Protein AF-A0A7J2J5Q7-F1 (afdb_monomer)

Mean predicted aligned error: 3.72 Å

Solvent-accessible surface area (backbone atoms only — not comparable to full-atom values): 3422 Å² total; per-residue (Å²): 119,57,99,92,44,80,73,49,71,61,71,60,76,74,50,52,82,67,58,58,93,90,62,47,69,50,73,41,69,56,49,78,48,75,57,97,88,41,65,33,39,36,66,49,98,83,26,46,80,43,77,104

Structure (mmCIF, N/CA/C/O backbone):
data_AF-A0A7J2J5Q7-F1
#
_entry.id   AF-A0A7J2J5Q7-F1
#
loop_
_atom_site.group_PDB
_atom_site.id
_atom_site.type_symbol
_atom_site.label_atom_id
_atom_site.label_alt_id
_atom_site.label_comp_id
_atom_site.label_asym_id
_atom_site.label_entity_id
_atom_site.label_seq_id
_atom_site.pdbx_PDB_ins_code
_atom_site.Cartn_x
_atom_site.Cartn_y
_atom_site.Cartn_z
_atom_site.occupancy
_atom_site.B_iso_or_equiv
_atom_site.auth_seq_id
_atom_site.auth_comp_id
_atom_site.auth_asym_id
_atom_site.auth_atom_id
_atom_site.pdbx_PDB_model_num
ATOM 1 N N . ALA A 1 1 ? -9.381 -0.075 -8.331 1.00 78.75 1 ALA A N 1
ATOM 2 C CA . ALA A 1 1 ? -9.152 0.376 -9.718 1.00 78.75 1 ALA A CA 1
ATOM 3 C C . ALA A 1 1 ? -9.594 1.818 -9.760 1.00 78.75 1 ALA A C 1
ATOM 5 O O . ALA A 1 1 ? -10.626 2.096 -9.162 1.00 78.75 1 ALA A O 1
ATOM 6 N N . ASP A 1 2 ? -8.821 2.690 -10.383 1.00 86.12 2 ASP A N 1
ATOM 7 C CA . ASP A 1 2 ? -9.172 4.099 -10.546 1.00 86.12 2 ASP A CA 1
ATOM 8 C C . ASP A 1 2 ? -9.185 4.461 -12.037 1.00 86.12 2 ASP A C 1
ATOM 10 O O . ASP A 1 2 ? -8.994 3.594 -12.897 1.00 86.12 2 ASP A O 1
ATOM 14 N N . ASP A 1 3 ? -9.411 5.737 -12.336 1.00 91.31 3 ASP A N 1
ATOM 15 C C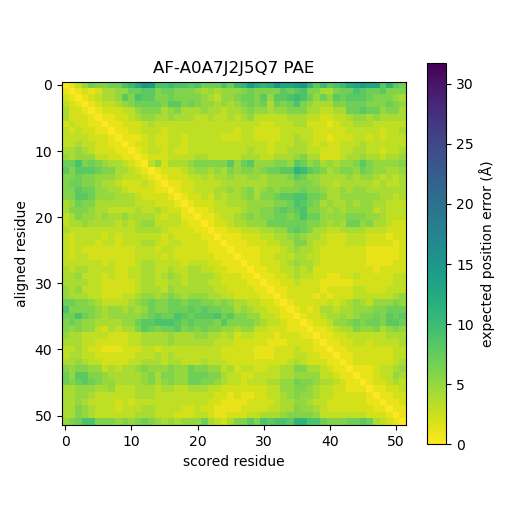A . ASP A 1 3 ? -9.484 6.253 -13.705 1.00 91.31 3 ASP A CA 1
ATOM 16 C C . ASP A 1 3 ? -8.172 6.068 -14.489 1.00 91.31 3 ASP A C 1
ATOM 18 O O . ASP A 1 3 ? -8.182 6.039 -15.719 1.00 91.31 3 ASP A O 1
ATOM 22 N N . SER A 1 4 ? -7.040 5.918 -13.791 1.00 90.56 4 SER A N 1
ATOM 23 C CA . SER A 1 4 ? -5.721 5.708 -14.397 1.00 90.56 4 SER A CA 1
ATOM 24 C C . SER A 1 4 ? -5.430 4.236 -14.699 1.00 90.56 4 SER A C 1
ATOM 26 O O . SER A 1 4 ? -4.599 3.928 -15.557 1.00 90.56 4 SER A O 1
ATOM 28 N N . GLY A 1 5 ? -6.131 3.314 -14.032 1.00 90.94 5 GLY A N 1
ATOM 29 C CA . GLY A 1 5 ? -6.086 1.890 -14.325 1.00 90.94 5 GLY A CA 1
ATOM 30 C C . GLY A 1 5 ? -6.128 0.991 -13.091 1.00 90.94 5 GLY A C 1
ATOM 31 O O . GLY A 1 5 ? -6.928 1.145 -12.162 1.00 90.94 5 GLY A O 1
ATOM 32 N N . LYS A 1 6 ? -5.314 -0.068 -13.134 1.00 91.56 6 LYS A N 1
ATOM 33 C CA . LYS A 1 6 ? -5.294 -1.133 -12.125 1.00 91.56 6 LYS A CA 1
ATOM 34 C C . LYS A 1 6 ? -3.860 -1.483 -11.758 1.00 91.56 6 LYS A C 1
ATOM 36 O O . LYS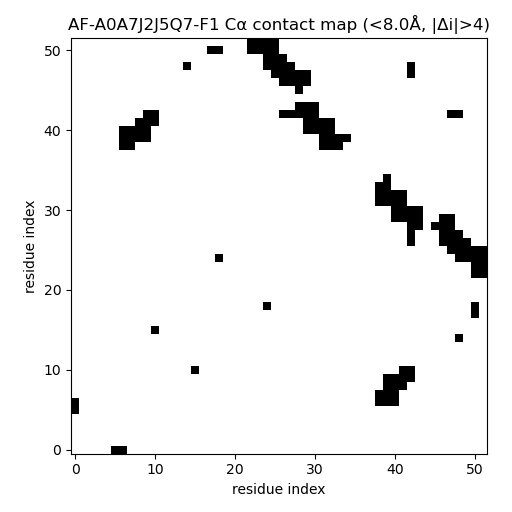 A 1 6 ? -3.039 -1.737 -12.630 1.00 91.56 6 LYS A O 1
ATOM 41 N N . ILE A 1 7 ? -3.601 -1.567 -10.458 1.00 90.94 7 ILE A N 1
ATOM 42 C CA . ILE A 1 7 ? -2.339 -2.030 -9.881 1.00 90.94 7 ILE A CA 1
ATOM 43 C C . ILE A 1 7 ? -2.633 -3.082 -8.812 1.00 90.94 7 ILE A C 1
ATOM 45 O O . ILE A 1 7 ? -3.666 -3.025 -8.140 1.00 90.94 7 ILE A O 1
ATOM 49 N N . LYS A 1 8 ? -1.742 -4.065 -8.662 1.00 91.06 8 LYS A N 1
ATOM 50 C CA . LYS A 1 8 ? -1.839 -5.062 -7.591 1.00 91.06 8 LYS A CA 1
ATOM 51 C C . LYS A 1 8 ? -1.419 -4.417 -6.275 1.00 91.06 8 LYS A C 1
ATOM 53 O O . LYS A 1 8 ? -0.288 -3.955 -6.167 1.00 91.06 8 LYS A O 1
ATOM 58 N N . LEU A 1 9 ? -2.314 -4.398 -5.294 1.00 90.75 9 LEU A N 1
ATOM 59 C CA . LEU A 1 9 ? -2.024 -3.948 -3.935 1.00 90.75 9 LEU A CA 1
ATOM 60 C C . LEU A 1 9 ? -1.651 -5.150 -3.066 1.00 90.75 9 LEU A C 1
ATOM 62 O O . LEU A 1 9 ? -2.428 -6.099 -2.961 1.00 90.75 9 LEU A O 1
ATOM 66 N N . THR A 1 10 ? -0.489 -5.099 -2.425 1.00 90.12 10 THR A N 1
ATOM 67 C CA . THR A 1 10 ? -0.074 -6.107 -1.445 1.00 90.12 10 THR A CA 1
ATOM 68 C C . THR A 1 10 ? -0.573 -5.714 -0.058 1.00 90.12 10 THR A C 1
ATOM 70 O O . THR A 1 10 ? -0.225 -4.648 0.453 1.00 90.12 10 THR A O 1
ATOM 73 N N . LEU A 1 11 ? -1.361 -6.592 0.561 1.00 89.62 11 LEU A N 1
ATOM 74 C CA . LEU A 1 11 ? -1.877 -6.431 1.920 1.00 89.62 11 LEU A CA 1
ATOM 75 C C . LEU A 1 11 ? -1.108 -7.334 2.881 1.00 89.62 11 LEU A C 1
ATOM 77 O O . LEU A 1 11 ? -0.849 -8.498 2.575 1.00 89.62 11 LEU A O 1
ATOM 81 N N . TRP A 1 12 ? -0.778 -6.809 4.058 1.00 87.06 12 TRP A N 1
ATOM 82 C CA . TRP A 1 12 ? -0.005 -7.528 5.064 1.00 87.06 12 TRP A CA 1
ATOM 83 C C . TRP A 1 12 ? -0.797 -7.732 6.352 1.00 87.06 12 TRP A C 1
ATOM 85 O O . TRP A 1 12 ? -1.298 -6.775 6.947 1.00 87.06 12 TRP A O 1
ATOM 95 N N . ASN A 1 13 ? -0.816 -8.972 6.847 1.00 86.25 1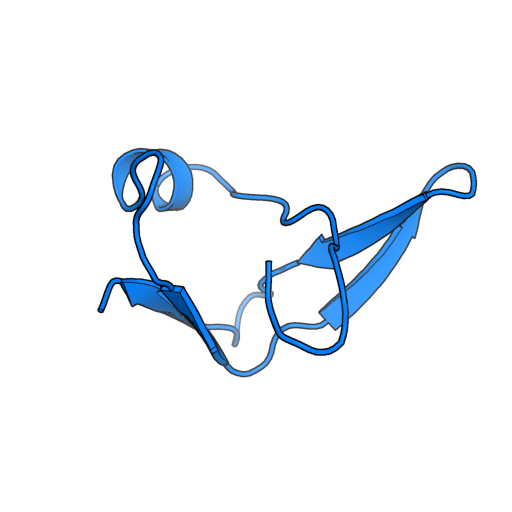3 ASN A N 1
ATOM 96 C CA . ASN A 1 13 ? -1.340 -9.337 8.166 1.00 86.25 13 ASN A CA 1
ATOM 97 C C . ASN A 1 13 ? -2.732 -8.724 8.423 1.00 86.25 13 ASN A C 1
ATOM 99 O O . ASN A 1 13 ? -3.671 -8.975 7.678 1.00 86.25 13 ASN A O 1
ATOM 103 N N . LYS A 1 14 ? -2.836 -7.848 9.431 1.00 83.38 14 LYS A N 1
ATOM 104 C CA . LYS A 1 14 ? -4.071 -7.177 9.855 1.00 83.38 14 LYS A CA 1
ATOM 105 C C . LYS A 1 14 ? -4.721 -6.306 8.779 1.00 83.38 14 LYS A C 1
ATOM 107 O O . LYS A 1 14 ? -5.863 -5.907 8.962 1.00 83.38 14 LYS A O 1
ATOM 112 N N . GLN A 1 15 ? -4.010 -5.931 7.713 1.00 80.81 15 GLN A N 1
ATOM 113 C CA . GLN A 1 15 ? -4.611 -5.186 6.601 1.00 80.81 15 GLN A CA 1
ATOM 114 C C . GLN A 1 15 ? -5.578 -6.055 5.797 1.00 80.81 15 GLN A C 1
ATOM 116 O O . GLN A 1 15 ? -6.497 -5.518 5.196 1.00 80.81 15 GLN A O 1
ATOM 121 N N . ILE A 1 16 ? -5.380 -7.376 5.801 1.00 86.38 16 ILE A N 1
ATOM 122 C CA . ILE A 1 16 ? -6.238 -8.328 5.089 1.00 86.38 16 ILE A CA 1
ATOM 123 C C . ILE A 1 16 ? -7.638 -8.324 5.705 1.00 86.38 16 ILE A C 1
ATOM 125 O O . ILE A 1 16 ? -8.619 -8.250 4.979 1.00 86.38 16 ILE A O 1
ATOM 129 N N . ASP A 1 17 ? -7.721 -8.311 7.036 1.00 88.00 17 ASP A N 1
ATOM 130 C CA . ASP A 1 17 ? -8.999 -8.300 7.761 1.00 88.00 17 ASP A CA 1
ATOM 131 C C . ASP A 1 17 ? -9.698 -6.930 7.733 1.00 88.00 17 ASP A C 1
ATOM 133 O O . ASP A 1 17 ? -10.864 -6.817 8.102 1.00 88.00 17 ASP A O 1
ATOM 137 N N . GLN A 1 18 ? -8.980 -5.872 7.342 1.00 84.75 18 GLN A N 1
ATOM 138 C CA . GLN A 1 18 ? -9.501 -4.505 7.305 1.00 84.75 18 GLN A CA 1
ATOM 139 C C . GLN A 1 18 ? -10.209 -4.161 6.000 1.00 84.75 18 GLN A C 1
ATOM 141 O O . GLN A 1 18 ? -10.855 -3.124 5.962 1.00 84.75 18 GLN A O 1
ATOM 146 N N . VAL A 1 19 ? -10.072 -4.969 4.947 1.00 88.38 19 VAL A N 1
ATOM 147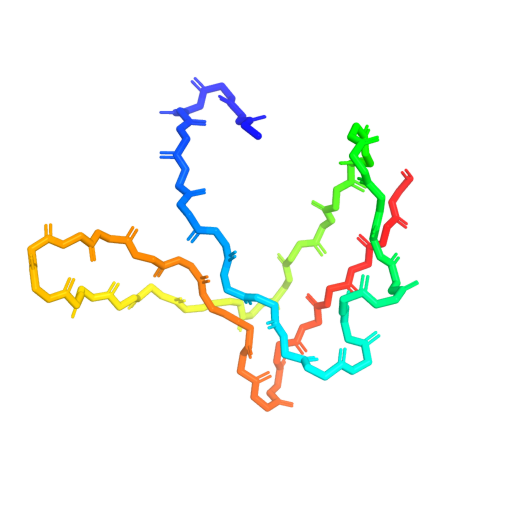 C CA . VAL A 1 19 ? -10.616 -4.653 3.623 1.00 88.38 19 VAL A CA 1
ATOM 148 C C . VAL A 1 19 ? -11.449 -5.803 3.079 1.00 88.38 19 VAL A C 1
ATOM 150 O O . VAL A 1 19 ? -11.103 -6.973 3.225 1.00 88.38 19 VAL A O 1
ATOM 153 N N . SER A 1 20 ? -12.532 -5.460 2.397 1.00 89.38 20 SER A N 1
ATOM 154 C CA . SER A 1 20 ? -13.416 -6.385 1.700 1.00 89.38 20 SER A CA 1
ATOM 155 C C . SER A 1 20 ? -13.442 -6.111 0.199 1.00 89.38 20 SER A C 1
ATOM 157 O O . SER A 1 20 ? -13.056 -5.051 -0.297 1.00 89.38 20 SER A O 1
ATOM 159 N N . VAL A 1 21 ? -13.895 -7.105 -0.566 1.00 87.62 21 VAL A N 1
ATOM 160 C CA . VAL A 1 21 ? -14.115 -6.927 -2.005 1.00 87.62 21 VAL A CA 1
ATOM 161 C C . VAL A 1 21 ? -15.172 -5.840 -2.209 1.00 87.62 21 VAL A C 1
ATOM 163 O O . VAL A 1 21 ? -16.251 -5.922 -1.630 1.00 87.62 21 VAL A O 1
ATOM 166 N N . ASN A 1 22 ? -14.866 -4.883 -3.090 1.00 88.56 22 ASN A N 1
ATOM 167 C CA . ASN A 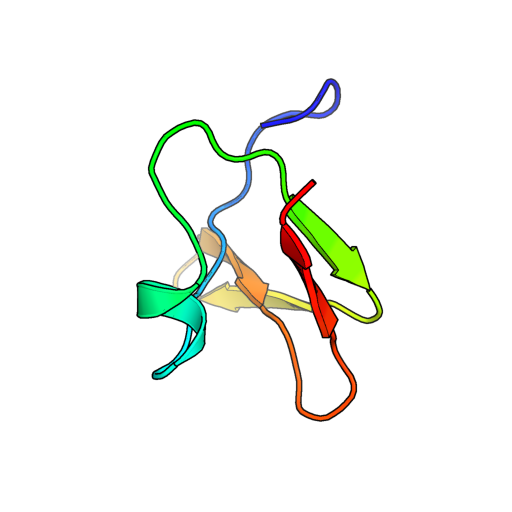1 22 ? -15.637 -3.665 -3.391 1.00 88.56 22 ASN A CA 1
ATOM 168 C C . ASN A 1 22 ? -15.465 -2.492 -2.417 1.00 88.56 22 ASN A C 1
ATOM 170 O O . ASN A 1 22 ? -16.065 -1.446 -2.660 1.00 88.56 22 ASN A O 1
ATOM 174 N N . ASP A 1 23 ? -14.613 -2.605 -1.399 1.00 91.25 23 ASP A N 1
ATOM 175 C CA . ASP A 1 23 ? -14.272 -1.447 -0.576 1.00 91.25 23 ASP A CA 1
ATOM 176 C C . ASP A 1 23 ? -13.485 -0.414 -1.384 1.00 91.25 23 ASP A C 1
ATOM 178 O O . ASP A 1 23 ? -12.601 -0.741 -2.189 1.00 91.25 23 ASP A O 1
ATOM 182 N N . THR A 1 24 ? -13.780 0.858 -1.125 1.00 91.81 24 THR A N 1
ATOM 183 C CA . THR A 1 24 ? -12.933 1.956 -1.582 1.00 91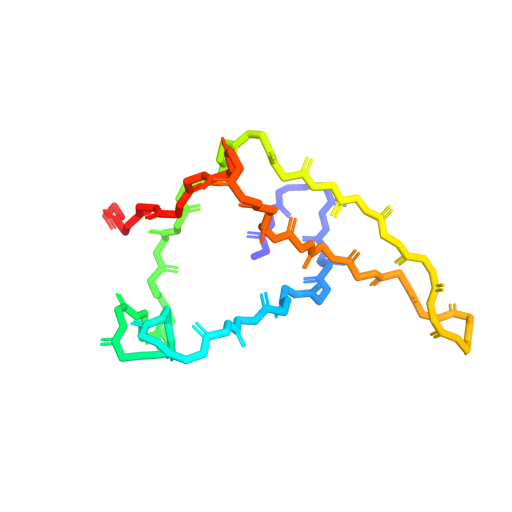.81 24 THR A CA 1
ATOM 184 C C . THR A 1 24 ? -11.902 2.218 -0.500 1.00 91.81 24 THR A C 1
ATOM 186 O O . THR A 1 24 ? -12.243 2.417 0.659 1.00 91.81 24 THR A O 1
ATOM 189 N N . VAL A 1 25 ? -10.621 2.196 -0.860 1.00 91.62 25 VAL A N 1
ATOM 190 C CA . VAL A 1 25 ? -9.530 2.402 0.097 1.00 91.62 25 VAL A CA 1
ATOM 191 C C . VAL A 1 25 ? -8.692 3.606 -0.292 1.00 91.62 25 VAL A C 1
ATOM 193 O O . VAL A 1 25 ? -8.337 3.781 -1.456 1.00 91.62 25 VAL A O 1
ATOM 196 N N . GLN A 1 26 ? -8.333 4.411 0.702 1.00 92.56 26 GLN A N 1
ATOM 197 C CA . GLN A 1 26 ? -7.337 5.464 0.583 1.00 92.56 26 GLN A CA 1
ATOM 198 C C . GLN A 1 26 ? -5.994 4.956 1.097 1.00 92.56 26 GLN A C 1
ATOM 200 O O . GLN A 1 26 ? -5.895 4.424 2.208 1.00 92.56 26 GLN A O 1
ATOM 205 N N . ILE A 1 27 ? -4.952 5.145 0.289 1.00 91.94 27 ILE A N 1
ATOM 206 C CA . ILE A 1 27 ? -3.579 4.781 0.630 1.00 91.94 27 ILE A CA 1
ATOM 207 C C . ILE A 1 27 ? -2.746 6.054 0.719 1.00 91.94 27 ILE A C 1
ATOM 209 O O . ILE A 1 27 ? -2.710 6.849 -0.215 1.00 91.94 27 ILE A O 1
ATOM 213 N N . GLU A 1 28 ? -2.037 6.219 1.830 1.00 94.38 28 GLU A N 1
ATOM 214 C CA . GLU A 1 28 ? -1.139 7.346 2.081 1.00 94.38 28 GLU A CA 1
ATOM 2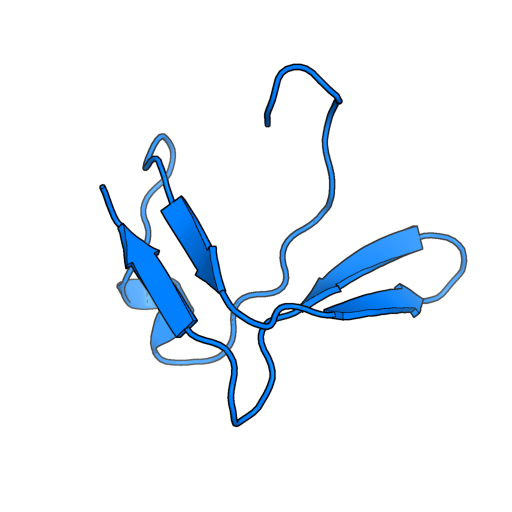15 C C . GLU A 1 28 ? 0.285 6.824 2.286 1.00 94.38 28 GLU A C 1
ATOM 217 O O . GLU A 1 28 ? 0.479 5.792 2.931 1.00 94.38 28 GLU A O 1
ATOM 222 N N . ASN A 1 29 ? 1.287 7.523 1.737 1.00 94.19 29 ASN A N 1
ATOM 223 C CA . ASN A 1 29 ? 2.705 7.123 1.775 1.00 94.19 29 ASN A CA 1
ATOM 224 C C . ASN A 1 29 ? 2.956 5.669 1.311 1.00 94.19 29 ASN A C 1
ATOM 226 O O . ASN A 1 29 ? 3.793 4.950 1.867 1.00 94.19 29 ASN A O 1
ATOM 230 N N . GLY A 1 30 ? 2.207 5.225 0.298 1.00 92.12 30 GLY A N 1
ATOM 231 C CA . GLY A 1 30 ? 2.46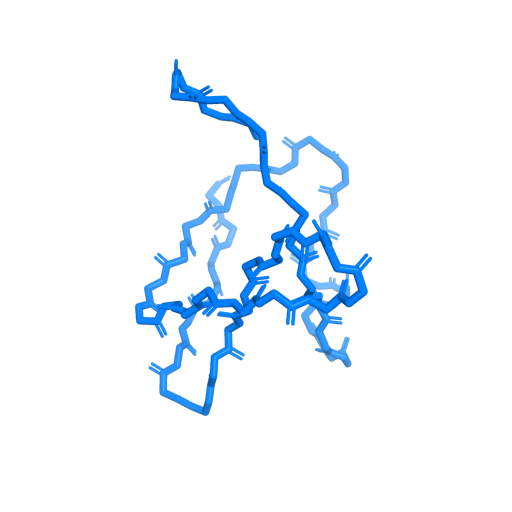5 3.973 -0.407 1.00 92.12 30 GLY A CA 1
ATOM 232 C C . GLY A 1 30 ? 3.696 4.078 -1.308 1.00 92.12 30 GLY A C 1
ATOM 233 O O . GLY A 1 30 ? 4.104 5.166 -1.709 1.00 92.12 30 GLY A O 1
ATOM 234 N N . TYR A 1 31 ? 4.288 2.937 -1.642 1.00 93.12 31 TYR A N 1
ATOM 235 C CA . TYR A 1 31 ? 5.418 2.859 -2.562 1.00 93.12 31 TYR A CA 1
ATOM 236 C C . TYR A 1 31 ? 5.206 1.738 -3.572 1.00 93.12 31 TYR A C 1
ATOM 238 O O . TYR A 1 31 ? 4.522 0.748 -3.305 1.00 93.12 31 TYR A O 1
ATOM 246 N N . VAL A 1 32 ? 5.803 1.902 -4.747 1.00 93.75 32 VAL A N 1
ATOM 247 C CA . VAL A 1 32 ? 5.695 0.945 -5.845 1.00 93.75 32 VAL A CA 1
ATOM 248 C C . VAL A 1 32 ? 6.986 0.147 -5.948 1.00 93.75 32 VAL A C 1
ATOM 250 O O . VAL A 1 32 ? 8.079 0.704 -5.868 1.00 93.75 32 VAL A O 1
ATOM 253 N N . THR A 1 33 ? 6.861 -1.159 -6.154 1.00 93.31 33 THR A N 1
ATOM 254 C CA . THR A 1 33 ? 7.988 -2.046 -6.458 1.00 93.31 33 THR A CA 1
ATOM 255 C C . THR A 1 33 ? 7.672 -2.894 -7.673 1.00 93.31 33 THR A C 1
ATOM 257 O O . THR A 1 33 ? 6.516 -3.247 -7.905 1.00 93.31 33 THR A O 1
ATOM 260 N N . SER A 1 34 ? 8.700 -3.275 -8.425 1.00 92.94 34 SER A N 1
ATOM 261 C CA . SER A 1 34 ? 8.582 -4.301 -9.455 1.00 92.94 34 SER A CA 1
ATOM 262 C C . SER A 1 34 ? 9.101 -5.633 -8.919 1.00 92.94 34 SER A C 1
ATOM 264 O O . SER A 1 34 ? 10.208 -5.725 -8.389 1.00 92.94 34 SER A O 1
ATOM 266 N N . PHE A 1 35 ? 8.300 -6.686 -9.049 1.00 86.38 35 PHE A N 1
ATOM 267 C CA . PHE A 1 35 ? 8.706 -8.041 -8.696 1.00 86.38 35 PHE 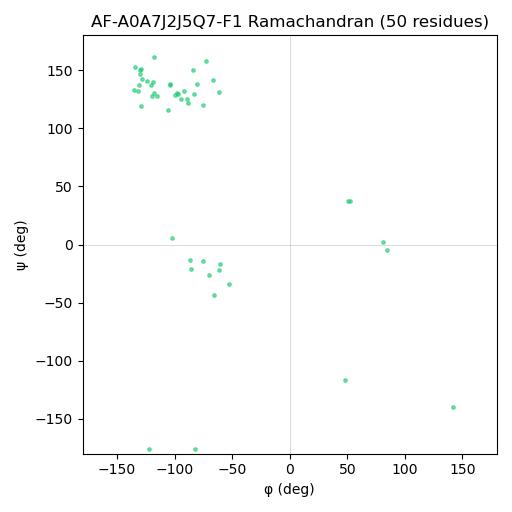A CA 1
ATOM 268 C C . PHE A 1 35 ? 8.397 -8.975 -9.857 1.00 86.38 35 PHE A C 1
ATOM 270 O O . PHE A 1 35 ? 7.249 -9.105 -10.270 1.00 86.38 35 PHE A O 1
ATOM 277 N N . ARG A 1 36 ? 9.435 -9.617 -10.410 1.00 90.69 36 ARG A N 1
ATOM 278 C CA . ARG A 1 36 ? 9.321 -10.520 -11.574 1.00 90.69 36 ARG A CA 1
ATOM 279 C C . ARG A 1 36 ? 8.587 -9.894 -12.775 1.00 90.69 36 ARG A C 1
ATOM 281 O O . ARG A 1 36 ? 7.833 -10.572 -13.460 1.00 90.69 36 ARG A O 1
ATOM 288 N N . GLY A 1 37 ? 8.809 -8.601 -13.019 1.00 91.31 37 GLY A N 1
ATOM 289 C CA . GLY A 1 37 ? 8.181 -7.857 -14.121 1.00 91.31 37 GLY A CA 1
ATOM 290 C C . GLY A 1 37 ? 6.782 -7.312 -13.817 1.00 91.31 37 GLY A C 1
ATOM 291 O O . GLY A 1 37 ? 6.242 -6.562 -14.620 1.00 91.31 37 GLY A O 1
ATOM 292 N N . GLU A 1 38 ? 6.217 -7.621 -12.651 1.00 90.75 38 GLU A N 1
ATOM 293 C CA . GLU A 1 38 ? 4.903 -7.137 -12.230 1.00 90.75 38 GLU A CA 1
ATOM 294 C C . GLU A 1 38 ? 5.050 -5.929 -11.305 1.00 90.75 38 GLU A C 1
ATOM 296 O O . GLU A 1 38 ? 5.804 -5.969 -10.329 1.00 90.75 38 GLU A O 1
ATOM 301 N N . ILE A 1 39 ? 4.313 -4.858 -11.597 1.00 92.44 39 ILE A N 1
ATOM 302 C CA . ILE A 1 39 ? 4.267 -3.658 -10.759 1.00 92.44 39 ILE A CA 1
ATOM 303 C C . ILE A 1 39 ? 3.266 -3.882 -9.622 1.00 92.44 39 ILE A C 1
ATOM 305 O O . ILE A 1 39 ? 2.119 -4.276 -9.848 1.00 92.44 39 ILE A O 1
ATOM 309 N N . GLN A 1 40 ? 3.705 -3.619 -8.393 1.00 94.12 40 GLN A N 1
ATOM 310 C CA . GLN A 1 40 ? 2.919 -3.810 -7.179 1.00 94.12 40 GLN A CA 1
ATOM 311 C C . GLN A 1 40 ? 2.976 -2.561 -6.299 1.00 94.12 40 GLN A C 1
ATOM 313 O O . GLN A 1 40 ? 4.040 -1.971 -6.106 1.00 94.12 40 GLN A O 1
ATOM 318 N N . LEU A 1 41 ? 1.825 -2.182 -5.751 1.00 93.25 41 LEU A N 1
ATOM 319 C CA . LEU A 1 41 ? 1.679 -1.136 -4.749 1.00 93.25 41 LEU A CA 1
ATOM 320 C C . LEU A 1 41 ? 1.769 -1.762 -3.357 1.00 93.25 41 LEU A C 1
ATOM 322 O O . LEU A 1 41 ? 1.103 -2.755 -3.066 1.00 93.25 41 LEU A O 1
ATOM 326 N N . ASN A 1 42 ? 2.577 -1.165 -2.491 1.00 92.25 42 ASN A N 1
ATOM 327 C CA . ASN A 1 42 ? 2.797 -1.624 -1.128 1.00 92.25 42 ASN A CA 1
ATOM 328 C C . ASN A 1 42 ? 2.612 -0.469 -0.142 1.00 92.25 42 ASN A C 1
ATOM 330 O O . ASN A 1 42 ? 2.894 0.691 -0.448 1.00 92.25 42 ASN A O 1
ATOM 334 N N . VAL A 1 43 ? 2.189 -0.804 1.075 1.00 92.44 43 VAL A N 1
ATOM 335 C CA . VAL A 1 43 ? 2.066 0.145 2.188 1.00 92.44 43 VAL A CA 1
ATOM 336 C C . VAL A 1 43 ? 3.207 -0.118 3.168 1.00 92.44 43 VAL A C 1
ATOM 338 O O . VAL A 1 43 ? 3.324 -1.212 3.717 1.00 92.44 43 VAL A O 1
ATOM 341 N N . GLY A 1 44 ? 4.104 0.857 3.330 1.00 86.94 44 GLY A N 1
ATOM 342 C CA . GLY A 1 44 ? 5.292 0.728 4.180 1.00 86.94 44 GLY A CA 1
ATOM 343 C C . GLY A 1 44 ? 5.009 0.994 5.658 1.00 86.94 44 GLY A C 1
ATOM 344 O O . GLY A 1 44 ? 3.885 1.285 6.047 1.00 86.94 44 GLY A O 1
ATOM 345 N N . LYS A 1 45 ? 6.062 0.979 6.487 1.00 86.00 45 LYS A N 1
ATOM 346 C CA . LYS A 1 45 ? 5.982 1.270 7.935 1.00 86.00 45 LYS A CA 1
ATOM 347 C C . LYS A 1 45 ? 5.298 2.608 8.262 1.00 86.00 45 LYS A C 1
ATOM 349 O O . LYS A 1 45 ? 4.649 2.720 9.295 1.00 86.00 45 LYS A O 1
ATOM 354 N N . TYR A 1 46 ? 5.479 3.608 7.401 1.00 89.38 46 TYR A N 1
ATOM 355 C CA . TYR A 1 46 ? 4.894 4.950 7.530 1.00 89.38 46 TYR A CA 1
ATOM 356 C C . TYR A 1 46 ? 3.687 5.165 6.608 1.00 89.38 46 TYR A C 1
ATOM 358 O O . TYR A 1 46 ? 3.179 6.280 6.496 1.00 89.38 46 TYR A O 1
ATOM 366 N N . GLY A 1 47 ? 3.270 4.105 5.915 1.00 90.19 47 GLY A N 1
ATOM 367 C CA . GLY A 1 47 ? 2.098 4.107 5.065 1.00 90.19 47 GLY A CA 1
ATOM 368 C C . GLY A 1 47 ? 0.837 3.844 5.872 1.00 90.19 47 GLY A C 1
ATOM 369 O O . GLY A 1 47 ? 0.861 3.131 6.877 1.00 90.19 47 GLY A O 1
ATOM 370 N N . LYS A 1 48 ? -0.276 4.404 5.410 1.00 90.62 48 LYS A N 1
ATOM 371 C CA . LYS A 1 48 ? -1.595 4.181 5.996 1.00 90.62 48 LYS A CA 1
ATOM 372 C C . LYS A 1 48 ? -2.546 3.672 4.925 1.00 90.62 48 LYS A C 1
ATOM 374 O O . LYS A 1 48 ? -2.500 4.122 3.784 1.00 90.62 48 LYS A O 1
ATOM 379 N N . LEU A 1 49 ? -3.393 2.727 5.313 1.00 92.12 49 LEU A N 1
ATOM 380 C CA . LEU A 1 49 ? -4.511 2.240 4.518 1.00 92.12 49 LEU A CA 1
ATOM 381 C C . LEU A 1 49 ? -5.779 2.508 5.325 1.00 92.12 49 LEU A C 1
ATOM 383 O O . LEU A 1 49 ? -5.834 2.146 6.499 1.00 92.12 49 LEU A O 1
ATOM 387 N N . THR A 1 50 ? -6.761 3.165 4.712 1.00 92.44 50 THR A N 1
ATOM 388 C CA . THR A 1 50 ? -8.054 3.481 5.335 1.00 92.44 50 THR A CA 1
ATOM 389 C C . THR A 1 50 ? -9.176 3.086 4.383 1.00 92.44 50 THR A C 1
ATOM 391 O O . THR A 1 50 ? -9.100 3.422 3.204 1.00 92.44 50 THR A O 1
ATOM 394 N N . VAL A 1 51 ? -10.195 2.382 4.875 1.00 91.50 51 VAL A N 1
ATOM 395 C CA . VAL A 1 51 ? -11.430 2.112 4.118 1.00 91.50 51 VAL A CA 1
ATOM 396 C C . VAL A 1 51 ? -12.347 3.333 4.187 1.00 91.50 51 VAL A C 1
ATOM 398 O O . VAL A 1 51 ? -12.448 3.952 5.248 1.00 91.50 51 VAL A O 1
ATOM 401 N N . ILE A 1 52 ? -12.970 3.677 3.060 1.00 90.00 52 ILE A N 1
ATOM 402 C CA . ILE A 1 52 ? -13.932 4.775 2.886 1.00 90.00 52 ILE A CA 1
ATOM 403 C C . ILE A 1 52 ? -15.335 4.201 2.716 1.00 90.00 52 ILE A C 1
ATOM 405 O O . ILE A 1 52 ? -15.474 3.241 1.922 1.00 90.00 52 ILE A O 1
#

Secondary structure (DSSP, 8-state):
-BTTB--EEE--GGGTTT--TT--EEEEEEEEEEETTEEEEEEEEEEEEEE-

pLDDT: mean 89.96, std 3.27, range [78.75, 94.38]

Foldseek 3Di:
DDPVDDAAEDADDVRVVQDDPPWDKDKDPWDWDDDPNGIYIYADPPMDIDTD

Nearest PDB structures (foldseek):
  5d8f-assembly1_B  TM=9.153E-01  e=1.871E-02  Homo sapiens
  8rbz-assembly1_B  TM=7.596E-01  e=9.006E-03  Homo sapiens
  4jbm-assembly2_B  TM=7.901E-01  e=1.897E-01  Mus musculus
  2oq0-assembly3_C  TM=7.637E-01  e=6.821E-01  Homo sapiens
  4qgu-assembly1_B  TM=7.089E-01  e=1.180E+00  Homo sapiens

Sequence (52 aa):
ADDSGKIKLTLWNKQIDQVSVNDTVQIENGYVTSFRGEIQLNVGKYGKLTVI

Radius of gyration: 11.12 Å; Cα contacts (8 Å, |Δi|>4): 72; chains: 1; bounding box: 25×18×24 Å